Protein AF-K9P4N7-F1 (afdb_monomer_lite)

Radius of gyration: 22.59 Å; chains: 1; bounding box: 76×37×52 Å

Structure (mmCIF, N/CA/C/O backbone):
data_AF-K9P4N7-F1
#
_entry.id   AF-K9P4N7-F1
#
loop_
_atom_site.group_PDB
_atom_site.id
_atom_site.type_symbol
_atom_site.label_atom_id
_atom_site.label_alt_id
_atom_site.label_comp_id
_atom_site.label_asym_id
_atom_site.label_entity_id
_atom_site.label_seq_id
_atom_site.pdbx_PDB_ins_code
_atom_site.Cartn_x
_atom_site.Cartn_y
_atom_site.Cartn_z
_atom_site.occupancy
_atom_site.B_iso_or_equiv
_atom_site.auth_seq_id
_atom_site.auth_comp_id
_atom_site.auth_asym_id
_atom_site.auth_atom_id
_atom_site.pdbx_PDB_model_num
ATOM 1 N N . MET A 1 1 ? 45.922 30.164 -39.016 1.00 47.84 1 MET A N 1
ATOM 2 C CA . MET A 1 1 ? 45.383 30.037 -37.648 1.00 47.84 1 MET A CA 1
ATOM 3 C C . MET A 1 1 ? 43.991 29.452 -37.776 1.00 47.84 1 MET A C 1
ATOM 5 O O . MET A 1 1 ? 43.026 30.193 -37.908 1.00 47.84 1 MET A O 1
ATOM 9 N N . ASP A 1 2 ? 43.940 28.125 -37.858 1.00 45.84 2 ASP A N 1
ATOM 10 C CA . ASP A 1 2 ? 42.708 27.338 -37.827 1.00 45.84 2 ASP A CA 1
ATOM 11 C C . ASP A 1 2 ? 42.082 27.443 -36.434 1.00 45.84 2 ASP A C 1
ATOM 13 O O . ASP A 1 2 ? 42.780 27.261 -35.435 1.00 45.84 2 ASP A O 1
ATOM 17 N N . ARG A 1 3 ? 40.784 27.752 -36.358 1.00 61.75 3 ARG A N 1
ATOM 18 C CA . ARG A 1 3 ? 40.002 27.553 -35.132 1.00 61.75 3 ARG A CA 1
ATOM 19 C C . ARG A 1 3 ? 39.337 26.182 -35.224 1.00 61.75 3 ARG A C 1
ATOM 21 O O . ARG A 1 3 ? 38.531 26.000 -36.138 1.00 61.75 3 ARG A O 1
ATOM 28 N N . PRO A 1 4 ? 39.573 25.245 -34.297 1.00 56.78 4 PRO A N 1
ATOM 29 C CA . PRO A 1 4 ? 38.720 24.082 -34.201 1.00 56.78 4 PRO A CA 1
ATOM 30 C C . PRO A 1 4 ? 37.512 24.413 -33.318 1.00 56.78 4 PRO A C 1
ATOM 32 O O . PRO A 1 4 ? 37.647 24.648 -32.123 1.00 56.78 4 PRO A O 1
ATOM 35 N N . ARG A 1 5 ? 36.365 24.502 -34.001 1.00 47.34 5 ARG A N 1
ATOM 36 C CA . ARG A 1 5 ? 35.065 23.897 -33.668 1.00 47.34 5 ARG A CA 1
ATOM 37 C C . ARG A 1 5 ? 34.741 23.708 -32.179 1.00 47.34 5 ARG A C 1
ATOM 39 O O . ARG A 1 5 ? 35.248 22.801 -31.526 1.00 47.34 5 ARG A O 1
ATOM 46 N N . ASP A 1 6 ? 33.790 24.516 -31.722 1.00 58.78 6 ASP A N 1
ATOM 47 C CA . ASP A 1 6 ? 32.884 24.183 -30.629 1.00 58.78 6 ASP A CA 1
ATOM 48 C C . ASP A 1 6 ? 32.083 22.928 -31.014 1.00 58.78 6 ASP A C 1
ATOM 50 O O . ASP A 1 6 ? 31.136 23.017 -31.791 1.00 58.78 6 ASP A O 1
ATOM 54 N N . ASP A 1 7 ? 32.456 21.763 -30.487 1.00 48.94 7 ASP A N 1
ATOM 55 C CA . ASP A 1 7 ? 31.573 20.595 -30.441 1.00 48.94 7 ASP A CA 1
ATOM 56 C C . ASP A 1 7 ? 31.178 20.363 -28.979 1.00 48.94 7 ASP A C 1
ATOM 58 O O . ASP A 1 7 ? 31.668 19.472 -28.283 1.00 48.94 7 ASP A O 1
ATOM 62 N N . ALA A 1 8 ? 30.271 21.221 -28.508 1.00 54.34 8 ALA A N 1
ATOM 63 C CA . ALA A 1 8 ? 29.403 20.911 -27.386 1.00 54.34 8 ALA A CA 1
ATOM 64 C C . ALA A 1 8 ? 28.505 19.735 -27.802 1.00 54.34 8 ALA A C 1
ATOM 66 O O . ALA A 1 8 ? 27.437 19.917 -28.380 1.00 54.34 8 ALA A O 1
ATOM 67 N N . SER A 1 9 ? 28.958 18.507 -27.549 1.00 52.03 9 SER A N 1
ATOM 68 C CA . SER A 1 9 ? 28.053 17.360 -27.481 1.00 52.03 9 SER A CA 1
ATOM 69 C C . SER A 1 9 ? 27.326 17.404 -26.143 1.00 52.03 9 SER A C 1
ATOM 71 O O . SER A 1 9 ? 27.656 16.666 -25.217 1.00 52.03 9 SER A O 1
ATOM 73 N N . ASP A 1 10 ? 26.314 18.269 -26.068 1.00 50.31 10 ASP A N 1
ATOM 74 C CA . ASP A 1 10 ? 25.149 18.026 -25.224 1.00 50.31 10 ASP A CA 1
ATOM 75 C C . ASP A 1 10 ? 24.463 16.768 -25.769 1.00 50.31 10 ASP A C 1
ATOM 77 O O . ASP A 1 10 ? 23.555 16.811 -26.599 1.00 50.31 10 ASP A O 1
ATOM 81 N N . HIS A 1 11 ? 24.944 15.607 -25.333 1.00 51.53 11 HIS A N 1
ATOM 82 C CA . HIS A 1 11 ? 24.147 14.390 -25.350 1.00 51.53 11 HIS A CA 1
ATOM 83 C C . HIS A 1 11 ? 23.215 14.442 -24.136 1.00 51.53 11 HIS A C 1
ATOM 85 O O . HIS A 1 11 ? 23.338 13.660 -23.195 1.00 51.53 11 HIS A O 1
ATOM 91 N N . ASP A 1 12 ? 22.273 15.388 -24.164 1.00 51.75 12 ASP A N 1
ATOM 92 C CA . ASP A 1 12 ? 21.059 15.304 -23.361 1.00 51.75 12 ASP A CA 1
ATOM 93 C C . ASP A 1 12 ? 20.218 14.164 -23.944 1.00 51.75 12 ASP A C 1
ATOM 95 O O . ASP A 1 12 ? 19.308 14.345 -24.752 1.00 51.75 12 ASP A O 1
ATOM 99 N N . SER A 1 13 ? 20.594 12.934 -23.591 1.00 50.34 13 SER A N 1
ATOM 100 C CA . SER A 1 13 ? 19.735 11.765 -23.748 1.00 50.34 13 SER A CA 1
ATOM 101 C C . SER A 1 13 ? 18.647 11.832 -22.681 1.00 50.34 13 SER A C 1
ATOM 103 O O . SER A 1 13 ? 18.557 10.974 -21.808 1.00 50.34 13 SER A O 1
ATOM 105 N N . SER A 1 14 ? 17.802 12.860 -22.771 1.00 54.19 14 SER A N 1
ATOM 106 C CA . SER A 1 14 ? 16.501 12.908 -22.119 1.00 54.19 14 SER A CA 1
ATOM 107 C C . SER A 1 14 ? 15.571 11.954 -22.869 1.00 54.19 14 SER A C 1
ATOM 109 O O . SER A 1 14 ? 14.634 12.331 -23.572 1.00 54.19 14 SER A O 1
ATOM 111 N N . SER A 1 15 ? 15.884 10.661 -22.792 1.00 51.50 15 SER A N 1
ATOM 112 C CA . SER A 1 15 ? 14.947 9.607 -23.139 1.00 51.50 15 SER A CA 1
ATOM 113 C C . SER A 1 15 ? 14.018 9.395 -21.950 1.00 51.50 15 SER A C 1
ATOM 115 O O . SER A 1 15 ? 14.016 8.326 -21.339 1.00 51.50 15 SER A O 1
ATOM 117 N N . ASP A 1 16 ? 13.209 10.410 -21.645 1.00 55.88 16 ASP A N 1
ATOM 118 C CA . ASP A 1 16 ? 11.944 10.225 -20.939 1.00 55.88 16 ASP A CA 1
ATOM 119 C C . ASP A 1 16 ? 11.044 9.431 -21.890 1.00 55.88 16 ASP A C 1
ATOM 121 O O . ASP A 1 16 ? 10.250 9.952 -22.680 1.00 55.88 16 ASP A O 1
ATOM 125 N N . THR A 1 17 ? 11.273 8.119 -21.931 1.00 56.91 17 THR A N 1
ATOM 126 C CA . THR A 1 17 ? 10.479 7.242 -22.778 1.00 56.91 17 THR A CA 1
ATOM 127 C C . THR A 1 17 ? 9.026 7.315 -22.293 1.00 56.91 17 THR A C 1
ATOM 129 O O . THR A 1 17 ? 8.775 7.326 -21.088 1.00 56.91 17 THR A O 1
ATOM 132 N N . PRO A 1 18 ? 8.022 7.320 -23.188 1.00 59.47 18 PRO A N 1
ATOM 133 C CA . PRO A 1 18 ? 6.606 7.371 -22.798 1.00 59.47 18 PRO A CA 1
ATOM 134 C C . PRO A 1 18 ? 6.193 6.281 -21.792 1.00 59.47 18 PRO A C 1
ATOM 136 O O . PRO A 1 18 ? 5.195 6.425 -21.081 1.00 59.47 18 PRO A O 1
ATOM 139 N N . LEU A 1 19 ? 6.960 5.187 -21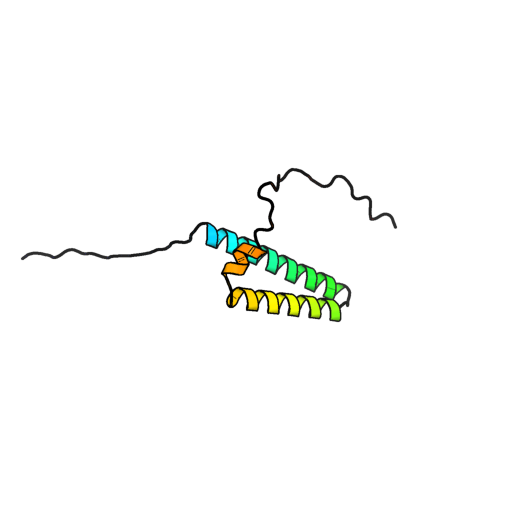.761 1.00 59.78 19 LEU A N 1
ATOM 140 C CA . LEU A 1 19 ? 6.843 4.077 -20.828 1.00 59.78 19 LEU A CA 1
ATOM 141 C C . LEU A 1 19 ? 7.109 4.516 -19.381 1.00 59.78 19 LEU A C 1
ATOM 143 O O . LEU A 1 19 ? 6.324 4.163 -18.504 1.00 59.78 19 LEU A O 1
ATOM 147 N N . ASP A 1 20 ? 8.133 5.337 -19.153 1.00 72.94 20 ASP A N 1
ATOM 148 C CA . ASP A 1 20 ? 8.516 5.825 -17.827 1.00 72.94 20 ASP A CA 1
ATOM 149 C C . ASP A 1 20 ? 7.456 6.772 -17.250 1.00 72.94 20 ASP A C 1
ATOM 151 O O . ASP A 1 20 ? 6.931 6.565 -16.157 1.00 72.94 20 ASP A O 1
ATOM 155 N N . ALA A 1 21 ? 6.962 7.709 -18.063 1.00 76.50 21 ALA A N 1
ATOM 156 C CA . ALA A 1 21 ? 5.860 8.584 -17.665 1.00 76.50 21 ALA A CA 1
ATOM 157 C C . ALA A 1 21 ? 4.566 7.804 -17.342 1.00 76.50 21 ALA A C 1
ATOM 159 O O . ALA A 1 21 ? 3.785 8.184 -16.464 1.00 76.50 21 ALA A O 1
ATOM 160 N N . ALA A 1 22 ? 4.294 6.714 -18.066 1.00 73.50 22 ALA A N 1
ATOM 161 C CA . ALA A 1 22 ? 3.119 5.876 -17.839 1.00 73.50 22 ALA A CA 1
ATOM 162 C C . ALA A 1 22 ? 3.257 4.978 -16.602 1.00 73.50 22 ALA A C 1
ATOM 164 O O . ALA A 1 22 ? 2.248 4.655 -15.970 1.00 73.50 22 ALA A O 1
ATOM 165 N N . VAL A 1 23 ? 4.479 4.575 -16.274 1.00 76.44 23 VAL A N 1
ATOM 166 C CA . VAL A 1 23 ? 4.834 3.883 -15.038 1.00 76.44 23 VAL A CA 1
ATOM 167 C C . VAL A 1 23 ? 4.689 4.831 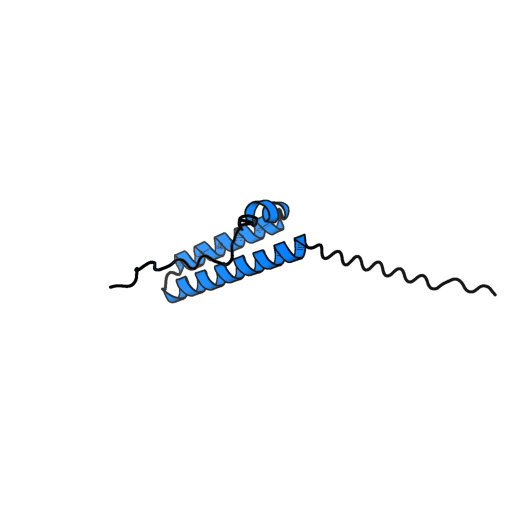-13.848 1.00 76.44 23 VAL A C 1
ATOM 169 O O . VAL A 1 23 ? 3.945 4.525 -12.915 1.00 76.44 23 VAL A O 1
ATOM 172 N N . HIS A 1 24 ? 5.287 6.020 -13.932 1.00 80.50 24 HIS A N 1
ATOM 173 C CA . HIS A 1 24 ? 5.248 7.036 -12.886 1.00 80.50 24 HIS A CA 1
ATOM 174 C C . HIS A 1 24 ? 3.812 7.391 -12.488 1.00 80.50 24 HIS A C 1
ATOM 176 O O . HIS A 1 24 ? 3.457 7.317 -11.316 1.00 80.50 24 HIS A O 1
ATOM 182 N N . ARG A 1 25 ? 2.932 7.661 -13.466 1.00 82.25 25 ARG A N 1
ATOM 183 C CA . ARG A 1 25 ? 1.510 7.949 -13.195 1.00 82.25 25 ARG A CA 1
ATOM 184 C C . ARG A 1 25 ? 0.811 6.839 -12.413 1.00 82.25 25 ARG A C 1
ATOM 186 O O . ARG A 1 25 ? -0.036 7.123 -11.572 1.00 82.25 25 ARG A O 1
ATOM 193 N N . ARG A 1 26 ? 1.123 5.576 -12.698 1.00 79.69 26 ARG A N 1
ATOM 194 C CA . ARG A 1 26 ? 0.481 4.448 -12.015 1.00 79.69 26 ARG A CA 1
ATOM 195 C C . ARG A 1 26 ? 1.028 4.248 -10.610 1.00 79.69 26 ARG A C 1
ATOM 197 O O . ARG A 1 26 ? 0.240 3.983 -9.708 1.00 79.69 26 ARG A O 1
ATOM 204 N N . LEU A 1 27 ? 2.335 4.433 -10.422 1.00 83.19 27 LEU A N 1
ATOM 205 C CA . LEU A 1 27 ? 2.935 4.492 -9.091 1.00 83.19 27 LEU A CA 1
ATOM 206 C C . LEU A 1 27 ? 2.273 5.588 -8.255 1.00 83.19 27 LEU A C 1
ATOM 208 O O . LEU A 1 27 ? 1.852 5.322 -7.134 1.00 83.19 27 LEU A O 1
ATOM 212 N N . THR A 1 28 ? 2.072 6.782 -8.821 1.00 87.19 28 THR A N 1
ATOM 213 C CA . THR A 1 28 ? 1.339 7.862 -8.148 1.00 87.19 28 THR A CA 1
ATOM 214 C C . THR A 1 28 ? -0.064 7.420 -7.730 1.00 87.19 28 THR A C 1
ATOM 216 O O . THR A 1 28 ? -0.443 7.620 -6.581 1.00 87.19 28 THR A O 1
ATOM 219 N N . VAL A 1 29 ? -0.831 6.779 -8.622 1.00 86.88 29 VAL A N 1
ATOM 220 C CA . VAL A 1 29 ? -2.183 6.285 -8.299 1.00 86.88 29 VAL A CA 1
ATOM 221 C C . VAL A 1 29 ? -2.154 5.246 -7.174 1.00 86.88 29 VAL A C 1
ATOM 223 O O . VAL A 1 29 ? -2.959 5.347 -6.249 1.00 86.88 29 VAL A O 1
ATOM 226 N N . ALA A 1 30 ? -1.230 4.284 -7.219 1.00 86.19 30 ALA A N 1
ATOM 227 C CA . ALA A 1 30 ? -1.091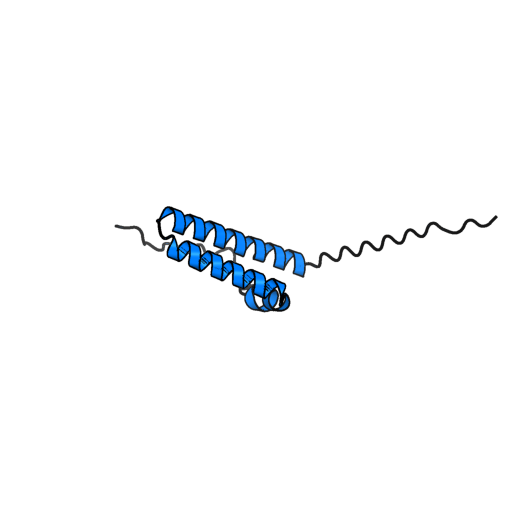 3.256 -6.189 1.00 86.19 30 ALA A CA 1
ATOM 228 C C . ALA A 1 30 ? -0.740 3.863 -4.819 1.00 86.19 30 ALA A C 1
ATOM 230 O O . ALA A 1 30 ? -1.370 3.526 -3.818 1.00 86.19 30 ALA A O 1
ATOM 231 N N . VAL A 1 31 ? 0.192 4.823 -4.787 1.00 88.94 31 VAL A N 1
ATOM 232 C CA . VAL A 1 31 ? 0.562 5.567 -3.572 1.00 88.94 31 VAL A CA 1
ATOM 233 C C . VAL A 1 31 ? -0.629 6.357 -3.030 1.00 88.94 31 VAL A C 1
ATOM 235 O O . VAL A 1 31 ? -0.946 6.259 -1.846 1.00 88.94 31 VAL A O 1
ATOM 238 N N . CYS A 1 32 ? -1.330 7.113 -3.881 1.00 90.31 32 CYS A N 1
ATOM 239 C CA . CYS A 1 32 ? -2.510 7.870 -3.466 1.00 90.31 32 CYS A CA 1
ATOM 240 C C . CYS A 1 32 ? -3.609 6.958 -2.902 1.00 90.31 32 CYS A C 1
ATOM 242 O O . CYS A 1 32 ? -4.214 7.297 -1.884 1.00 90.31 32 CYS A O 1
ATOM 244 N N . TRP A 1 33 ? -3.851 5.803 -3.530 1.00 91.56 33 TRP A N 1
ATOM 245 C CA . TRP A 1 33 ? -4.812 4.816 -3.041 1.00 91.56 33 TRP A CA 1
ATOM 246 C C . TRP A 1 33 ? -4.412 4.265 -1.670 1.00 91.56 33 TRP A C 1
ATOM 248 O O . TRP A 1 33 ? -5.239 4.275 -0.759 1.00 91.56 33 TRP A O 1
ATOM 258 N N . ALA A 1 34 ? -3.155 3.849 -1.496 1.00 90.75 34 ALA A N 1
ATOM 259 C CA . ALA A 1 34 ? -2.668 3.299 -0.233 1.00 90.75 34 ALA A CA 1
ATOM 260 C C . ALA A 1 34 ? -2.780 4.323 0.909 1.00 90.75 34 ALA A C 1
ATOM 262 O O . ALA A 1 34 ? -3.296 4.005 1.980 1.00 90.75 34 ALA A O 1
ATOM 263 N N . LEU A 1 35 ? -2.395 5.581 0.660 1.00 92.44 35 LEU A N 1
ATOM 264 C CA . LEU A 1 35 ? -2.515 6.671 1.635 1.00 92.44 35 LEU A CA 1
ATOM 265 C C . LEU A 1 35 ? -3.973 6.949 2.018 1.00 92.44 35 LEU A C 1
ATOM 267 O O . LEU A 1 35 ? -4.291 7.045 3.204 1.00 92.44 35 LEU A O 1
ATOM 271 N N . ALA A 1 36 ? -4.865 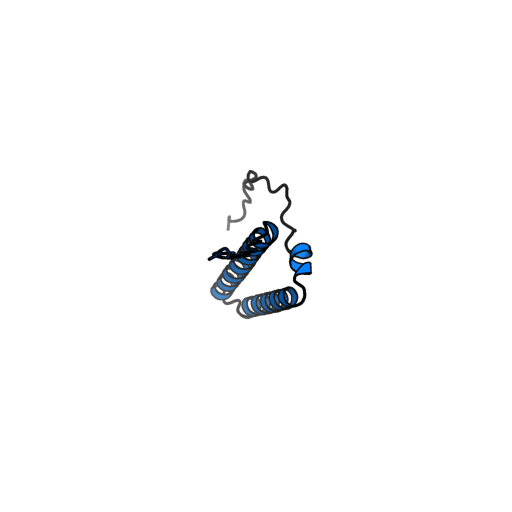7.054 1.029 1.00 92.19 36 ALA A N 1
ATOM 272 C CA . ALA A 1 36 ? -6.285 7.285 1.276 1.00 92.19 36 ALA A CA 1
ATOM 273 C C . ALA A 1 36 ? -6.921 6.114 2.038 1.00 92.19 36 ALA A C 1
ATOM 275 O O . ALA A 1 36 ? -7.701 6.322 2.968 1.00 92.19 36 ALA A O 1
ATOM 276 N N . ARG A 1 37 ? -6.565 4.877 1.675 1.00 92.19 37 ARG A N 1
ATOM 277 C CA . ARG A 1 37 ? -7.080 3.670 2.320 1.00 92.19 37 ARG A CA 1
ATOM 278 C C . ARG A 1 37 ? -6.599 3.555 3.763 1.00 92.19 37 ARG A C 1
ATOM 280 O O . ARG A 1 37 ? -7.425 3.259 4.624 1.00 92.19 37 ARG A O 1
ATOM 287 N N . ARG A 1 38 ? -5.323 3.849 4.035 1.00 92.94 38 ARG A N 1
ATOM 288 C CA . ARG A 1 38 ? -4.772 3.893 5.395 1.00 92.94 38 ARG A CA 1
ATOM 289 C C . ARG A 1 38 ? -5.480 4.944 6.243 1.00 92.94 38 ARG A C 1
ATOM 291 O O . ARG A 1 38 ? -5.994 4.610 7.300 1.00 92.94 38 ARG A O 1
ATOM 298 N N . ALA A 1 39 ? -5.615 6.171 5.736 1.00 94.12 39 ALA A N 1
ATOM 299 C CA . ALA A 1 39 ? -6.3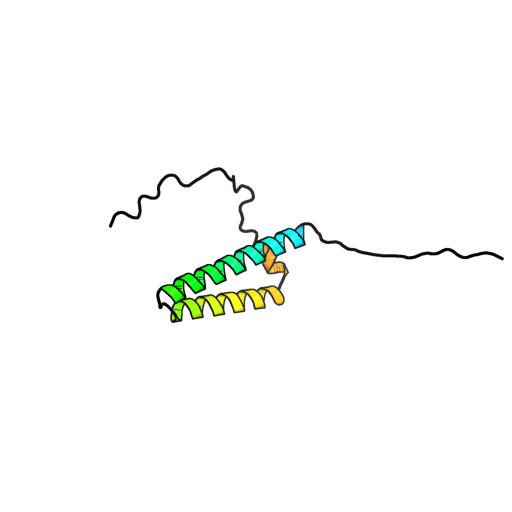13 7.246 6.443 1.00 94.12 39 ALA A CA 1
ATOM 300 C C . ALA A 1 39 ? -7.783 6.897 6.749 1.00 94.12 39 ALA A C 1
ATOM 302 O O . ALA A 1 39 ? -8.288 7.217 7.823 1.00 94.12 39 ALA A O 1
ATOM 303 N N . ALA A 1 40 ? -8.469 6.207 5.832 1.00 93.19 40 ALA A N 1
ATOM 304 C CA . ALA A 1 40 ? -9.833 5.734 6.055 1.00 93.19 40 ALA A CA 1
ATOM 305 C C . ALA A 1 40 ? -9.925 4.631 7.128 1.00 93.19 40 ALA A C 1
ATOM 307 O O . ALA A 1 40 ? -10.936 4.551 7.822 1.00 93.19 40 ALA A O 1
ATOM 308 N N . LEU A 1 41 ? -8.907 3.772 7.251 1.00 93.81 41 LEU A N 1
ATOM 309 C CA . LEU A 1 41 ? -8.825 2.747 8.299 1.00 93.81 41 LEU A CA 1
ATOM 310 C C . LEU A 1 41 ? -8.467 3.369 9.655 1.00 93.81 41 LEU A C 1
ATOM 312 O O . LEU A 1 41 ? -9.142 3.083 10.642 1.00 93.81 41 LEU A O 1
ATOM 316 N N . ASP A 1 42 ? -7.503 4.292 9.678 1.00 95.19 42 ASP A N 1
ATOM 317 C CA . ASP A 1 42 ? -7.115 5.053 10.872 1.00 95.19 42 ASP A CA 1
ATOM 318 C C . ASP A 1 42 ? -8.306 5.844 11.432 1.00 95.19 42 ASP A C 1
ATOM 320 O O . ASP A 1 42 ? -8.570 5.817 12.632 1.00 95.19 42 ASP A O 1
ATOM 324 N N . GLY A 1 43 ? -9.093 6.488 10.561 1.00 96.69 43 GLY A N 1
ATOM 325 C CA . GLY A 1 43 ? -10.308 7.210 10.955 1.00 96.69 43 GLY A CA 1
ATOM 326 C C . GLY A 1 43 ? -11.438 6.321 11.489 1.00 96.69 43 GLY A C 1
ATOM 327 O O . GLY A 1 43 ? -12.390 6.833 12.070 1.00 96.69 43 GLY A O 1
ATOM 328 N N . ARG A 1 44 ? -11.347 5.000 11.297 1.00 97.12 44 ARG A N 1
ATOM 329 C CA . ARG A 1 44 ? -12.279 3.995 11.833 1.00 97.12 44 ARG A CA 1
ATOM 330 C C . ARG A 1 44 ? -11.706 3.241 13.035 1.00 97.12 44 ARG A C 1
ATOM 332 O O . ARG A 1 44 ? -12.319 2.266 13.456 1.00 97.12 44 ARG A O 1
ATOM 339 N N . GLU A 1 45 ? -10.548 3.662 13.544 1.00 96.38 45 GLU A N 1
ATOM 340 C CA . GLU A 1 45 ? -9.810 3.003 14.632 1.00 96.38 45 GLU A CA 1
ATOM 341 C C . GLU A 1 45 ? -9.399 1.550 14.312 1.00 96.38 45 GLU A C 1
ATOM 343 O O . GLU A 1 45 ? -9.120 0.749 15.203 1.00 96.38 45 GLU A O 1
ATOM 348 N N . LEU A 1 46 ? -9.314 1.203 13.022 1.00 91.88 46 LEU A N 1
ATOM 349 C CA . LEU A 1 46 ? -8.870 -0.107 12.538 1.00 91.88 46 LEU A CA 1
ATOM 350 C C . LEU A 1 46 ? -7.350 -0.105 12.332 1.00 91.88 46 LEU A C 1
ATOM 352 O O . LEU A 1 46 ? -6.857 -0.232 11.212 1.00 91.88 46 LEU A O 1
ATOM 356 N N . PHE A 1 47 ? -6.602 0.097 13.418 1.00 94.94 47 PHE A N 1
ATOM 357 C CA . PHE A 1 47 ? -5.150 0.309 13.355 1.00 94.94 47 PHE A CA 1
ATOM 358 C C . PHE A 1 47 ? -4.361 -0.941 12.955 1.00 94.94 47 PHE A C 1
ATOM 360 O O . PHE A 1 47 ? -3.310 -0.833 12.331 1.00 94.94 47 PHE A O 1
ATOM 367 N N . GLU A 1 48 ? -4.858 -2.131 13.291 1.00 96.00 48 GLU A N 1
ATOM 368 C CA . GLU A 1 48 ? -4.236 -3.386 12.853 1.00 96.00 48 GLU A CA 1
ATOM 369 C C . GLU A 1 48 ? -4.338 -3.535 11.330 1.00 96.00 48 GLU A C 1
ATOM 371 O O . GLU A 1 48 ? -3.337 -3.804 10.667 1.00 96.00 48 GLU A O 1
ATOM 376 N N . ASP A 1 49 ? -5.513 -3.247 10.762 1.00 88.00 49 ASP A N 1
ATOM 377 C CA . ASP A 1 49 ? -5.737 -3.268 9.314 1.00 88.00 49 ASP A CA 1
ATOM 378 C C . ASP A 1 49 ? -4.923 -2.179 8.601 1.00 88.00 49 ASP A C 1
ATOM 380 O O . ASP A 1 49 ? -4.377 -2.408 7.520 1.00 88.00 49 ASP A O 1
ATOM 384 N N . SER A 1 50 ? -4.841 -0.978 9.188 1.00 89.06 50 SER A N 1
ATOM 385 C CA . SER A 1 50 ? -4.078 0.135 8.617 1.00 89.06 50 SER A CA 1
ATOM 386 C C . SER A 1 50 ? -2.567 -0.107 8.664 1.00 89.06 50 SER A C 1
ATOM 388 O O . SER A 1 50 ? -1.844 0.326 7.764 1.00 89.06 50 SER A O 1
ATOM 390 N N . TYR A 1 51 ? -2.091 -0.841 9.669 1.00 93.81 51 TYR A N 1
ATOM 391 C CA . TYR A 1 51 ? -0.711 -1.296 9.755 1.00 93.81 51 TYR A CA 1
ATOM 392 C C . TYR A 1 51 ? -0.418 -2.408 8.743 1.00 93.81 51 TYR A C 1
ATOM 394 O O . TYR A 1 51 ? 0.559 -2.305 8.002 1.00 93.81 51 TYR A O 1
ATOM 402 N N . ALA A 1 52 ? -1.289 -3.419 8.650 1.00 93.81 52 ALA A N 1
ATOM 403 C CA . ALA A 1 52 ? -1.136 -4.530 7.712 1.00 93.81 52 ALA A CA 1
ATOM 404 C C . ALA A 1 52 ? -1.044 -4.037 6.260 1.00 93.81 52 ALA A C 1
ATOM 406 O O . ALA A 1 52 ? -0.081 -4.350 5.564 1.00 93.81 52 ALA A O 1
ATOM 407 N N . ILE A 1 53 ? -1.969 -3.168 5.832 1.00 88.06 53 ILE A N 1
ATOM 408 C CA . ILE A 1 53 ? -1.935 -2.604 4.473 1.00 88.06 53 ILE A CA 1
ATOM 409 C C . ILE A 1 53 ? -0.684 -1.750 4.223 1.00 88.06 53 ILE A C 1
ATOM 411 O O . ILE A 1 53 ? -0.188 -1.679 3.099 1.00 88.06 53 ILE A O 1
ATOM 415 N N . ASN A 1 54 ? -0.163 -1.083 5.256 1.00 90.75 54 ASN A N 1
ATOM 416 C CA . ASN A 1 54 ? 1.027 -0.252 5.133 1.00 90.75 54 ASN A CA 1
ATOM 417 C C . ASN A 1 54 ? 2.294 -1.104 4.960 1.00 90.75 54 ASN A C 1
ATOM 419 O O . ASN A 1 54 ? 3.139 -0.740 4.145 1.00 90.75 54 ASN A O 1
ATOM 423 N N . GLU A 1 55 ? 2.417 -2.232 5.668 1.00 94.62 55 GLU A N 1
ATOM 424 C CA . GLU A 1 55 ? 3.532 -3.169 5.468 1.00 94.62 55 GLU A CA 1
ATOM 425 C C . GLU A 1 55 ? 3.428 -3.916 4.136 1.00 94.62 55 GLU A C 1
ATOM 427 O O . GLU A 1 55 ? 4.413 -3.957 3.406 1.00 94.62 55 GLU A O 1
ATOM 432 N N . GLU A 1 56 ? 2.243 -4.392 3.744 1.00 89.81 56 GLU A N 1
ATOM 433 C CA . GLU A 1 56 ? 2.039 -5.007 2.422 1.00 89.81 56 GLU A CA 1
ATOM 434 C C . GLU A 1 56 ? 2.442 -4.052 1.288 1.00 89.81 56 GLU A C 1
ATOM 436 O O . GLU A 1 56 ? 3.133 -4.433 0.341 1.00 89.81 56 GLU A O 1
ATOM 441 N N . PHE A 1 57 ? 2.062 -2.774 1.396 1.00 89.94 57 PHE A N 1
ATOM 442 C CA . PHE A 1 57 ? 2.443 -1.759 0.417 1.00 89.94 57 PHE A CA 1
ATOM 443 C C . PHE A 1 57 ? 3.953 -1.482 0.420 1.00 89.94 57 PHE A C 1
ATOM 445 O O . PHE A 1 57 ? 4.547 -1.253 -0.636 1.00 89.94 57 PHE A O 1
ATOM 452 N N . ARG A 1 58 ? 4.593 -1.524 1.594 1.00 89.75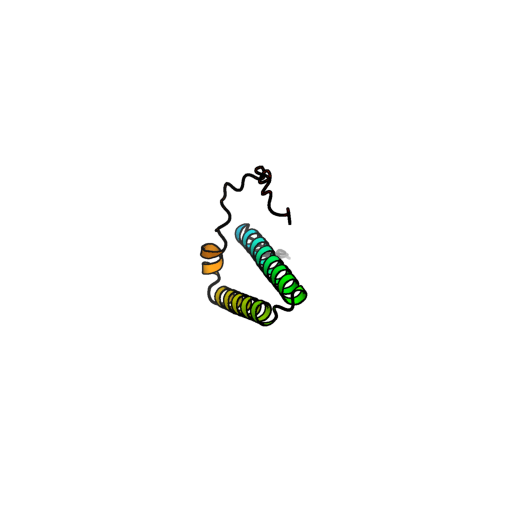 58 ARG A N 1
ATOM 453 C CA . ARG A 1 58 ? 6.042 -1.354 1.741 1.00 89.75 58 ARG A CA 1
ATOM 454 C C . ARG A 1 58 ? 6.808 -2.510 1.101 1.00 89.75 58 ARG A C 1
ATOM 456 O O . ARG A 1 58 ? 7.753 -2.266 0.357 1.00 89.75 58 ARG A O 1
ATOM 463 N N . GLU A 1 59 ? 6.396 -3.746 1.360 1.00 89.19 59 GLU A N 1
ATOM 464 C CA . GLU A 1 59 ? 6.978 -4.944 0.747 1.00 89.19 59 GLU A CA 1
ATOM 465 C C . GLU A 1 59 ? 6.778 -4.954 -0.771 1.00 89.19 59 GLU A C 1
ATOM 467 O O . GLU A 1 59 ? 7.704 -5.278 -1.517 1.00 89.19 59 GLU A O 1
ATOM 472 N N . TRP A 1 60 ? 5.607 -4.521 -1.247 1.00 87.12 60 TRP A N 1
ATOM 473 C CA . TRP A 1 60 ? 5.347 -4.356 -2.675 1.00 87.12 60 TRP A CA 1
ATOM 474 C C . TRP A 1 60 ? 6.298 -3.342 -3.325 1.00 87.12 60 TRP A C 1
ATOM 476 O O . TRP A 1 60 ? 6.862 -3.630 -4.380 1.00 87.12 60 TRP A O 1
ATOM 486 N N . LEU A 1 61 ? 6.535 -2.188 -2.689 1.00 84.50 61 LEU A N 1
ATOM 487 C CA . LEU A 1 61 ? 7.491 -1.187 -3.179 1.00 84.50 61 LEU A CA 1
ATOM 488 C C . LEU A 1 61 ? 8.934 -1.705 -3.201 1.00 84.50 61 LEU A C 1
ATOM 490 O O . LEU A 1 61 ? 9.636 -1.467 -4.178 1.00 84.50 61 LEU A O 1
ATOM 494 N N . LEU A 1 62 ? 9.365 -2.427 -2.165 1.00 84.69 62 LEU A N 1
ATOM 495 C CA . LEU A 1 62 ? 10.698 -3.041 -2.132 1.00 84.69 62 LEU A CA 1
ATOM 496 C C . LEU A 1 62 ? 10.864 -4.071 -3.255 1.00 84.69 62 LEU A C 1
ATOM 498 O O . LEU A 1 62 ? 11.845 -4.048 -3.988 1.00 84.69 62 LEU A O 1
ATOM 502 N N . THR A 1 63 ? 9.849 -4.911 -3.459 1.00 80.06 63 THR A N 1
ATOM 503 C CA . THR A 1 63 ? 9.840 -5.894 -4.552 1.00 80.06 63 THR A CA 1
ATOM 504 C C . THR A 1 63 ? 9.915 -5.217 -5.926 1.00 80.06 63 THR A C 1
ATOM 506 O O . THR A 1 63 ? 10.506 -5.758 -6.857 1.00 80.06 63 THR A O 1
ATOM 509 N N . LEU A 1 64 ? 9.320 -4.029 -6.073 1.00 79.31 64 LEU A N 1
ATOM 510 C CA . LEU A 1 64 ? 9.403 -3.229 -7.295 1.00 79.31 64 LEU A CA 1
ATOM 511 C C . LEU A 1 64 ? 10.775 -2.583 -7.512 1.00 79.31 64 LEU A C 1
ATOM 513 O O . LEU A 1 64 ? 11.172 -2.419 -8.663 1.00 79.31 64 LEU A O 1
ATOM 517 N N . GLU A 1 65 ? 11.471 -2.201 -6.440 1.00 74.69 65 GLU A N 1
ATOM 518 C CA . GLU A 1 65 ? 12.844 -1.689 -6.503 1.00 74.69 65 GLU A CA 1
ATOM 519 C C . GLU A 1 65 ? 13.816 -2.787 -6.961 1.00 74.69 65 GLU A C 1
ATOM 521 O O . GLU A 1 65 ? 14.649 -2.541 -7.834 1.00 74.69 65 GLU A O 1
ATOM 526 N N . ASP A 1 66 ? 13.644 -4.008 -6.446 1.00 77.62 66 ASP A N 1
ATOM 527 C CA . ASP A 1 66 ? 14.461 -5.171 -6.811 1.00 77.62 66 ASP A CA 1
ATOM 528 C C . ASP A 1 66 ? 14.164 -5.690 -8.231 1.00 77.62 66 ASP A C 1
ATOM 530 O O . ASP A 1 66 ? 15.061 -6.177 -8.923 1.00 77.62 66 ASP A O 1
ATOM 534 N N . HIS A 1 67 ? 12.907 -5.579 -8.675 1.00 77.38 67 HIS A N 1
ATOM 535 C CA . HIS A 1 67 ? 12.421 -6.126 -9.944 1.00 77.38 67 HIS A CA 1
ATOM 536 C C . HIS A 1 67 ? 11.510 -5.137 -10.694 1.00 77.38 67 HIS A C 1
ATOM 538 O O . HIS A 1 67 ? 10.288 -5.335 -10.771 1.00 77.38 67 HIS A O 1
ATOM 544 N N . PRO A 1 68 ? 12.067 -4.078 -11.311 1.00 70.75 68 PRO A N 1
ATOM 545 C CA . PRO A 1 68 ? 11.283 -3.070 -12.029 1.00 70.75 68 PRO A CA 1
ATOM 546 C C . PRO A 1 68 ? 10.503 -3.644 -13.226 1.00 70.75 68 PRO A C 1
ATOM 548 O O . PRO A 1 68 ? 9.482 -3.092 -13.637 1.00 70.75 68 PRO A O 1
ATOM 551 N N . GLU A 1 69 ? 10.914 -4.785 -13.778 1.00 72.69 69 GLU A N 1
ATOM 552 C CA . GLU A 1 69 ? 10.174 -5.536 -14.795 1.00 72.69 69 GLU A CA 1
ATOM 553 C C . GLU A 1 69 ? 8.790 -6.005 -14.314 1.00 72.69 69 GLU A C 1
ATOM 555 O O . GLU A 1 69 ? 7.834 -6.050 -15.099 1.00 72.69 69 GLU A O 1
ATOM 560 N N . LEU A 1 70 ? 8.636 -6.283 -13.015 1.00 69.50 70 LEU A N 1
ATOM 561 C CA . LEU A 1 70 ? 7.359 -6.673 -12.420 1.00 69.50 70 LEU A CA 1
ATOM 562 C C . LEU A 1 70 ? 6.372 -5.511 -12.375 1.00 69.50 70 LEU A C 1
ATOM 564 O O . LEU A 1 70 ? 5.167 -5.747 -12.324 1.00 69.50 70 LEU A O 1
ATOM 568 N N . LEU A 1 71 ? 6.842 -4.268 -12.464 1.00 66.75 71 LEU A N 1
ATOM 569 C CA . LEU A 1 71 ? 5.988 -3.089 -12.555 1.00 66.75 71 LEU A CA 1
ATOM 570 C C . LEU A 1 71 ? 5.183 -3.089 -13.858 1.00 66.75 71 LEU A C 1
ATOM 572 O O . LEU A 1 71 ? 3.991 -2.784 -13.868 1.00 66.75 71 LEU A O 1
ATOM 576 N N . GLN A 1 72 ? 5.808 -3.504 -14.962 1.00 62.66 72 GLN A N 1
ATOM 577 C CA . GLN A 1 72 ? 5.098 -3.681 -16.225 1.00 62.66 72 GLN A CA 1
ATOM 578 C C . GLN A 1 72 ? 4.122 -4.860 -16.131 1.00 62.66 72 GLN A C 1
ATOM 580 O O . GLN A 1 72 ? 2.985 -4.741 -16.570 1.00 62.66 72 GLN A O 1
ATOM 585 N N . ALA A 1 73 ? 4.503 -5.972 -15.502 1.00 64.06 73 ALA A N 1
ATOM 586 C CA . ALA A 1 73 ? 3.623 -7.138 -15.390 1.00 64.06 73 ALA A CA 1
ATOM 587 C C . ALA A 1 73 ? 2.410 -6.916 -14.461 1.00 64.06 73 ALA A C 1
ATOM 589 O O . ALA A 1 73 ? 1.302 -7.333 -14.787 1.00 64.06 73 ALA A O 1
ATOM 590 N N . ASN A 1 74 ? 2.599 -6.239 -13.325 1.00 60.66 74 ASN A N 1
ATOM 591 C CA . ASN A 1 74 ? 1.585 -6.115 -12.271 1.00 60.66 74 ASN A CA 1
ATOM 592 C C . ASN A 1 74 ? 0.745 -4.835 -12.377 1.00 60.66 74 ASN A C 1
ATOM 594 O O . ASN A 1 74 ? -0.397 -4.809 -11.924 1.00 60.66 74 ASN A O 1
ATOM 598 N N . VAL A 1 75 ? 1.264 -3.771 -13.000 1.00 60.78 75 VAL A N 1
ATOM 599 C CA . VAL A 1 75 ? 0.582 -2.463 -13.057 1.00 60.78 75 VAL A CA 1
ATOM 600 C C . VAL A 1 75 ? -0.066 -2.191 -14.426 1.00 60.78 75 VAL A C 1
ATOM 602 O O . VAL A 1 75 ? -0.791 -1.208 -14.613 1.00 60.78 75 VAL A O 1
ATOM 605 N N . LEU A 1 76 ? 0.100 -3.099 -15.397 1.00 51.91 76 LEU A N 1
ATOM 606 C CA . LEU A 1 76 ? -0.623 -3.059 -16.677 1.00 51.91 76 LEU A CA 1
ATOM 607 C C . LEU A 1 76 ? -2.072 -3.582 -16.606 1.00 51.91 76 LEU A C 1
ATOM 609 O O . LEU A 1 76 ? -2.724 -3.686 -17.639 1.00 51.91 76 LEU A O 1
ATOM 613 N N . MET A 1 77 ? -2.632 -3.797 -15.412 1.00 53.38 77 MET A N 1
ATOM 614 C CA . MET A 1 77 ? -4.033 -4.205 -15.214 1.00 53.38 77 MET A CA 1
ATOM 615 C C . MET A 1 77 ? -5.071 -3.098 -15.479 1.00 53.38 77 MET A C 1
ATOM 617 O O . MET A 1 77 ? -6.244 -3.283 -15.172 1.00 53.38 77 MET A O 1
ATOM 621 N N . VAL A 1 78 ? -4.688 -1.952 -16.054 1.00 50.84 78 VAL A N 1
ATOM 622 C CA . VAL A 1 78 ? -5.677 -1.008 -16.598 1.00 50.84 78 VAL A CA 1
ATOM 623 C C . VAL A 1 78 ? -6.094 -1.541 -17.966 1.00 50.84 78 VAL A C 1
ATOM 625 O O . VAL A 1 78 ? -5.257 -1.534 -18.877 1.00 50.84 78 VAL A O 1
ATOM 628 N N . PRO A 1 79 ? -7.352 -1.988 -18.149 1.00 49.34 79 PRO A N 1
ATOM 629 C CA . PRO A 1 79 ? -7.837 -2.363 -19.466 1.00 49.34 79 PRO A CA 1
ATOM 630 C C . PRO A 1 79 ? -7.597 -1.190 -20.414 1.00 49.34 79 PRO A C 1
ATOM 632 O O . PRO A 1 79 ? -7.949 -0.051 -20.103 1.00 49.34 79 PRO A O 1
ATOM 635 N N . ARG A 1 80 ? -6.995 -1.449 -21.579 1.00 54.03 80 ARG A N 1
ATOM 636 C CA . ARG A 1 80 ? -6.852 -0.422 -22.629 1.00 54.03 80 ARG A CA 1
ATOM 637 C C . ARG A 1 80 ? -8.214 0.105 -23.101 1.00 54.03 80 ARG A C 1
ATOM 639 O O . ARG A 1 80 ? -8.285 1.201 -23.645 1.00 54.03 80 ARG A O 1
ATOM 646 N N . ASP A 1 81 ? -9.267 -0.638 -22.776 1.00 53.50 81 ASP A N 1
ATOM 647 C CA . ASP A 1 81 ? -10.668 -0.347 -23.048 1.00 53.50 81 ASP A CA 1
ATOM 648 C C . ASP A 1 81 ? -11.373 0.260 -21.827 1.00 53.50 81 ASP A C 1
ATOM 650 O O . ASP A 1 81 ? -12.572 0.052 -21.628 1.00 53.50 81 ASP A O 1
ATOM 654 N N . LEU A 1 82 ? -10.652 1.007 -20.977 1.00 52.28 82 LEU A N 1
ATOM 655 C CA . LEU A 1 82 ? -11.276 1.863 -19.968 1.00 52.28 82 LEU A CA 1
ATOM 656 C C . LEU A 1 82 ? -12.006 3.007 -20.692 1.00 52.28 82 LEU A C 1
ATOM 658 O O . LEU A 1 82 ? -11.566 4.155 -20.718 1.00 52.28 82 LEU A O 1
ATOM 662 N N . HIS A 1 83 ? -13.119 2.675 -21.343 1.00 52.09 83 HIS A N 1
ATOM 663 C CA . HIS A 1 83 ? -14.051 3.639 -21.881 1.00 52.09 83 HIS A CA 1
ATOM 664 C C . HIS A 1 83 ? -14.500 4.499 -20.706 1.00 52.09 83 HIS A C 1
ATOM 666 O O . HIS A 1 83 ? -15.188 4.036 -19.796 1.00 52.09 83 HIS A O 1
ATOM 672 N N . LEU A 1 84 ? -14.082 5.761 -20.737 1.00 53.12 84 LEU A N 1
ATOM 673 C CA . LEU A 1 84 ? -14.357 6.824 -19.773 1.00 53.12 84 LEU A CA 1
ATOM 674 C C . LEU A 1 84 ? -15.851 7.230 -19.764 1.00 53.12 84 LEU A C 1
ATOM 676 O O . LEU A 1 84 ? -16.187 8.408 -19.723 1.00 53.12 84 LEU A O 1
ATOM 680 N N . GLY A 1 85 ? -16.760 6.260 -19.890 1.00 47.62 85 GLY A N 1
ATOM 681 C CA . GLY A 1 85 ? -18.154 6.464 -20.274 1.00 47.62 85 GLY A CA 1
ATOM 682 C C . GLY A 1 85 ? -19.159 5.507 -19.636 1.00 47.62 85 GLY A C 1
ATOM 683 O O . GLY A 1 85 ? -20.313 5.516 -20.047 1.00 47.62 85 GLY A O 1
ATOM 684 N N . ARG A 1 86 ? -18.785 4.710 -18.627 1.00 44.50 86 ARG A N 1
ATOM 685 C CA . ARG A 1 86 ? -19.776 3.991 -17.812 1.00 44.50 86 ARG A CA 1
ATOM 686 C C . ARG A 1 86 ? -19.677 4.419 -16.356 1.00 44.50 86 ARG A C 1
ATOM 688 O O . ARG A 1 86 ? -19.023 3.782 -15.540 1.00 44.50 86 ARG A O 1
ATOM 695 N N . ARG A 1 87 ? -20.364 5.519 -16.044 1.00 47.81 87 ARG A N 1
ATOM 696 C CA . ARG A 1 87 ? -20.882 5.772 -14.696 1.00 47.81 87 ARG A CA 1
ATOM 697 C C . ARG A 1 87 ? -21.676 4.516 -14.298 1.00 47.81 87 ARG A C 1
ATOM 699 O O . ARG A 1 87 ? -22.598 4.178 -15.041 1.00 47.81 87 ARG A O 1
ATOM 706 N N . PRO A 1 88 ? -21.332 3.790 -13.220 1.00 48.75 88 PRO A N 1
ATOM 707 C CA . PRO A 1 88 ? -22.225 2.766 -12.706 1.00 48.75 88 PRO A CA 1
ATOM 708 C C . PRO A 1 88 ? -23.497 3.489 -12.264 1.00 48.75 88 PRO A C 1
ATOM 710 O O . PRO A 1 88 ? -23.505 4.294 -11.332 1.00 48.75 88 PRO A O 1
ATOM 713 N N . GLU A 1 89 ? -24.548 3.314 -13.055 1.00 48.31 89 GLU A N 1
ATOM 714 C CA . GLU A 1 89 ? -25.889 3.741 -12.712 1.00 48.31 89 GLU A CA 1
ATOM 715 C C . GLU A 1 89 ? -26.294 2.950 -11.468 1.00 48.31 89 GLU A C 1
ATOM 717 O O . GLU A 1 89 ? -26.416 1.732 -11.517 1.00 48.31 89 GLU A O 1
ATOM 722 N N . THR A 1 90 ? -26.420 3.672 -10.352 1.00 56.25 90 THR A N 1
ATOM 723 C CA . THR A 1 90 ? -27.142 3.271 -9.139 1.00 56.25 90 THR A CA 1
ATOM 724 C C . THR A 1 90 ? -26.739 1.918 -8.551 1.00 56.25 90 THR A C 1
ATOM 726 O O . THR A 1 90 ? -27.410 0.918 -8.790 1.00 56.25 90 THR A O 1
ATOM 729 N N . ASP A 1 91 ? -25.724 1.900 -7.686 1.00 49.00 91 ASP A N 1
ATOM 730 C CA . ASP A 1 91 ? -25.705 0.886 -6.628 1.00 49.00 91 ASP A CA 1
ATOM 731 C C . ASP A 1 91 ? -26.461 1.478 -5.434 1.00 49.00 91 ASP A C 1
ATOM 733 O O . ASP A 1 91 ? -25.956 2.338 -4.709 1.00 49.00 91 ASP A O 1
ATOM 737 N N . GLY A 1 92 ? -27.744 1.121 -5.335 1.00 55.50 92 GLY A N 1
ATOM 738 C CA . GLY A 1 92 ? -28.686 1.542 -4.297 1.00 55.50 92 GLY A CA 1
ATOM 739 C C . GLY A 1 92 ? -28.360 0.930 -2.936 1.00 55.50 92 GLY A C 1
ATOM 740 O O . GLY A 1 92 ? -29.175 0.220 -2.361 1.00 55.50 92 GLY A O 1
ATOM 741 N N . LEU A 1 93 ? -27.158 1.190 -2.431 1.00 54.62 93 LEU A N 1
ATOM 742 C CA . LEU A 1 93 ? -26.651 0.685 -1.162 1.00 54.62 93 LEU A CA 1
ATOM 743 C C . LEU A 1 93 ? -26.241 1.862 -0.280 1.00 54.62 93 LEU A C 1
ATOM 745 O O . LEU A 1 93 ? -25.060 2.111 -0.088 1.00 54.62 93 LEU A O 1
ATOM 749 N N . LEU A 1 94 ? -27.237 2.605 0.204 1.00 49.62 94 LEU A N 1
ATOM 750 C CA . LEU A 1 94 ? -27.221 3.381 1.454 1.00 49.62 94 LEU A CA 1
ATOM 751 C C . LEU A 1 94 ? -28.677 3.782 1.779 1.00 49.62 94 LEU A C 1
ATOM 753 O O . LEU A 1 94 ? -29.017 4.952 1.916 1.00 49.62 94 LEU A O 1
ATOM 757 N N . GLU A 1 95 ? -29.555 2.781 1.857 1.00 48.53 95 GLU A N 1
ATOM 758 C CA . GLU A 1 95 ? -30.750 2.855 2.700 1.00 48.53 95 GLU A CA 1
ATOM 759 C C . GLU A 1 95 ? -30.514 1.920 3.885 1.00 48.53 95 GLU A C 1
ATOM 761 O O . GLU A 1 95 ? -30.710 0.714 3.766 1.00 48.53 95 GLU A O 1
ATOM 766 N N . ILE A 1 96 ? -30.017 2.483 4.987 1.00 45.03 96 ILE A N 1
ATOM 767 C CA . ILE A 1 96 ? -30.316 2.101 6.376 1.00 45.03 96 ILE A CA 1
ATOM 768 C C . ILE A 1 96 ? -29.954 3.269 7.289 1.00 45.03 96 ILE A C 1
ATOM 770 O O . ILE A 1 96 ? -28.863 3.851 7.094 1.00 45.03 96 ILE A O 1
#

Foldseek 3Di:
DDDDDDPPPPPPPPCPPVVVVVLVVLVVVLVVVLVVVLVVCVVVVVNVVSVVSVVVVVVVVVVCVVPVVVSCVPSVPPPPPPPVPDDPPDPPPPDD

Secondary structure (DSSP, 8-state):
-----------------HHHHHHHHHHHHHHHHHHHHHHHHHTTT-HHHHHHHHHHHHHHHHHHHH-THHHHHHH--S-TT--TT-----------

Sequence (96 aa):
MDRPRDDASDHDSSSDTPLDAAVHRRLTVAVCWALARRAALDGRELFEDSYAINEEFREWLLTLEDHPELLQANVLMVPRDLHLGRRPETDGLLEI

pLDDT: mean 71.01, std 17.95, range [44.5, 97.12]

Organism: Cyanobium gracile (strain ATCC 27147 / PCC 6307) (NCBI:txid292564)